Protein AF-A0A9P7BZR9-F1 (afdb_monomer)

Nearest PDB structures (foldseek):
  7c0c-assembly1_B  TM=9.994E-01  e=9.861E-10  Azospirillum brasilense
  7c0d-assembly1_A  TM=1.001E+00  e=1.115E-09  Azospirillum brasilense
  3fkk-assembly1_A  TM=9.981E-01  e=1.185E-09  Azospirillum brasilense
  3dz1-assembly1_A  TM=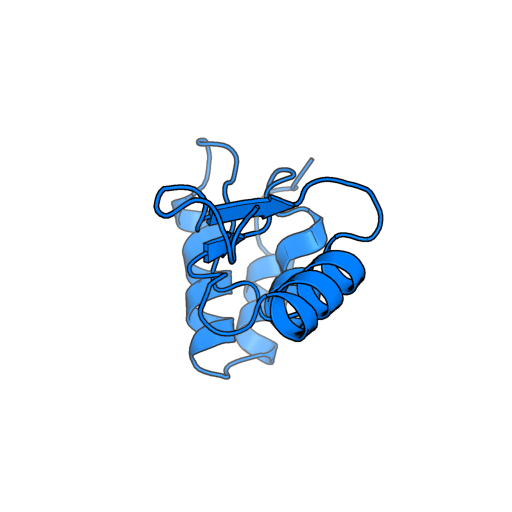7.848E-01  e=5.603E-03  Rhodopseudomonas palustris

Sequence (92 aa):
MAREIQQVSYFKIETAGAASKLRDLIALGGAAVEGPWDGEEAITLLPDLDAGAPGSMTGGGFADGIRPIIEAHRAGRRDEAYRLAASSPPKR

InterPro domains:
  IPR013785 Aldolase-type TIM barrel [G3DSA:3.20.20.70] (1-89)

Mean predicted aligned error: 2.33 Å

Foldseek 3Di:
DLVPDQPPQADAQEDPPLLVVLLVCCVVNPPSNPASEYEQQCQVVLSNVVSVGLYYHHDDPPVVLQVVLSVCVVVVNNVSSVVSVVVGDDRD

Solvent-accessible surface area (backbone atoms only — not comparable to full-atom values): 5159 Å² total; per-residue (Å²): 96,45,88,75,35,90,88,43,31,68,44,76,43,70,53,92,62,34,32,60,52,46,39,50,47,45,70,76,41,43,88,33,47,74,36,53,23,34,22,60,41,46,62,60,42,69,60,25,43,75,34,65,25,88,49,62,58,55,60,85,90,50,50,82,63,49,49,57,27,49,54,27,42,75,70,69,37,50,71,55,17,52,51,43,58,73,70,37,79,89,55,106

Structure (mmCIF, N/CA/C/O backbone):
data_AF-A0A9P7BZR9-F1
#
_entry.id   AF-A0A9P7BZR9-F1
#
loop_
_atom_site.group_PDB
_atom_site.id
_atom_site.type_symbol
_atom_site.label_atom_id
_atom_site.label_alt_id
_atom_site.label_comp_id
_atom_site.label_asym_id
_atom_site.label_entity_id
_atom_site.label_seq_id
_atom_site.pdbx_PDB_ins_code
_atom_site.Cartn_x
_atom_site.Cartn_y
_atom_site.Cartn_z
_atom_site.occupancy
_atom_site.B_iso_or_equiv
_atom_site.auth_seq_id
_atom_site.auth_comp_id
_atom_site.auth_asym_id
_atom_site.auth_atom_id
_atom_site.pdbx_PDB_model_num
ATOM 1 N N . MET A 1 1 ? -7.308 8.127 16.530 1.00 97.38 1 MET A N 1
ATOM 2 C CA . MET A 1 1 ? -7.557 8.729 15.193 1.00 97.38 1 MET A CA 1
ATOM 3 C C . MET A 1 1 ? -8.487 7.885 14.337 1.00 97.38 1 MET A C 1
ATOM 5 O O . MET A 1 1 ? -9.663 8.190 14.377 1.00 97.38 1 MET A O 1
ATOM 9 N N . ALA A 1 2 ? -8.038 6.831 13.635 1.00 98.06 2 ALA A N 1
ATOM 10 C CA . ALA A 1 2 ? -8.911 6.078 12.710 1.00 98.06 2 ALA A CA 1
ATOM 11 C C . ALA A 1 2 ? -10.233 5.607 13.349 1.00 98.06 2 ALA A C 1
ATOM 13 O O . ALA A 1 2 ? -11.312 5.770 12.801 1.00 98.06 2 ALA A O 1
ATOM 14 N N . ARG A 1 3 ? -10.144 5.091 14.581 1.00 98.19 3 ARG A N 1
ATOM 15 C CA . ARG A 1 3 ? -11.286 4.580 15.360 1.00 98.19 3 ARG A CA 1
ATOM 16 C C . ARG A 1 3 ? -12.188 5.663 15.974 1.00 98.19 3 ARG A C 1
ATOM 18 O O . ARG A 1 3 ? -13.222 5.334 16.535 1.00 98.19 3 ARG A O 1
ATOM 25 N N . GLU A 1 4 ? -11.776 6.926 15.933 1.00 98.44 4 GLU A N 1
ATOM 26 C CA . GLU A 1 4 ? -12.380 8.021 16.715 1.00 98.44 4 GLU A CA 1
ATOM 27 C C . GLU A 1 4 ? -12.815 9.208 15.846 1.00 98.44 4 GLU A C 1
ATOM 29 O O . GLU A 1 4 ? -13.685 9.976 16.243 1.00 98.44 4 GLU A O 1
ATOM 34 N N . ILE A 1 5 ? -12.202 9.386 14.672 1.00 98.62 5 I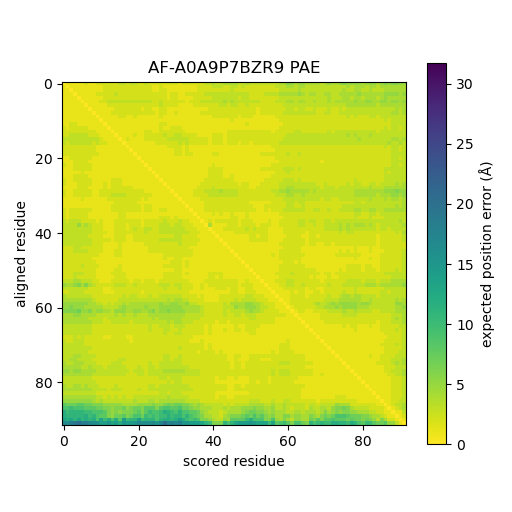LE A N 1
ATOM 35 C CA . ILE A 1 5 ? -12.442 10.507 13.766 1.00 98.62 5 ILE A CA 1
ATOM 36 C C . ILE A 1 5 ? -12.936 9.929 12.446 1.00 98.62 5 ILE A C 1
ATOM 38 O O . ILE A 1 5 ? -12.145 9.396 11.675 1.00 98.62 5 ILE A O 1
ATOM 42 N N . GLN A 1 6 ? -14.234 10.081 12.173 1.00 97.06 6 GLN A N 1
ATOM 43 C CA . GLN A 1 6 ? -14.914 9.462 11.026 1.00 97.06 6 GLN A CA 1
ATOM 44 C C . GLN A 1 6 ? -14.220 9.709 9.677 1.00 97.06 6 GLN A C 1
ATOM 46 O O . GLN A 1 6 ? -14.227 8.842 8.817 1.00 97.06 6 GLN A O 1
ATOM 51 N N . GLN A 1 7 ? -13.632 10.891 9.485 1.00 98.56 7 GLN A N 1
ATOM 52 C CA . GLN A 1 7 ? -13.011 11.278 8.213 1.00 98.56 7 GLN A CA 1
ATOM 53 C C . GLN A 1 7 ? -11.550 10.813 8.068 1.00 98.56 7 GLN A C 1
ATOM 55 O O . GLN A 1 7 ? -10.927 11.064 7.040 1.00 98.56 7 GLN A O 1
ATOM 60 N N . VAL A 1 8 ? -10.972 10.167 9.086 1.00 98.56 8 VAL A N 1
ATOM 61 C CA . VAL A 1 8 ? -9.593 9.659 9.046 1.00 98.56 8 VAL A CA 1
ATOM 62 C C . VAL A 1 8 ? -9.626 8.157 8.778 1.00 98.56 8 VAL A C 1
ATOM 64 O O . VAL A 1 8 ? -9.547 7.363 9.709 1.00 98.56 8 VAL A O 1
ATOM 67 N N . SER A 1 9 ? -9.731 7.769 7.507 1.00 98.19 9 SER A N 1
ATOM 68 C CA . SER A 1 9 ? -9.784 6.354 7.097 1.00 98.19 9 SER A CA 1
ATOM 69 C C . SER A 1 9 ? -8.701 5.932 6.090 1.00 98.19 9 SER A C 1
ATOM 71 O O . SER A 1 9 ? -8.511 4.737 5.855 1.00 98.19 9 SER A O 1
ATOM 73 N N . TYR A 1 10 ? -7.930 6.884 5.549 1.00 98.56 10 TYR A N 1
ATOM 74 C CA . TYR A 1 10 ? -6.859 6.646 4.573 1.00 98.56 10 TYR A CA 1
ATOM 75 C C . TYR A 1 10 ? -5.501 7.091 5.110 1.00 98.56 10 TYR A C 1
ATOM 77 O O . TYR A 1 10 ? -5.386 8.099 5.810 1.00 98.56 10 TYR A O 1
ATOM 85 N N . PHE A 1 11 ? -4.464 6.341 4.750 1.00 98.69 11 PHE A N 1
ATOM 86 C CA . PHE A 1 11 ? -3.106 6.526 5.237 1.00 98.69 11 PHE A CA 1
ATOM 87 C C . PHE A 1 11 ? -2.131 6.326 4.086 1.00 98.69 11 PHE A C 1
ATOM 89 O O . PHE A 1 11 ? -2.135 5.275 3.460 1.00 98.69 11 PHE A O 1
ATOM 96 N N . LYS A 1 12 ? -1.284 7.324 3.839 1.00 98.62 12 LYS A N 1
ATOM 97 C CA . LYS A 1 12 ? -0.117 7.206 2.964 1.00 98.62 12 LYS A CA 1
ATOM 98 C C . LYS A 1 12 ? 1.095 6.949 3.857 1.00 98.62 12 LYS A C 1
ATOM 100 O O . LYS A 1 12 ? 1.484 7.829 4.628 1.00 98.62 12 LYS A O 1
ATOM 105 N N . ILE A 1 13 ? 1.623 5.732 3.845 1.00 98.62 13 ILE A N 1
ATOM 106 C CA . ILE A 1 13 ? 2.726 5.323 4.716 1.00 98.62 13 ILE A CA 1
ATOM 107 C C . ILE A 1 13 ? 4.032 5.361 3.920 1.00 98.62 13 ILE A C 1
ATOM 109 O O . ILE A 1 13 ? 4.283 4.476 3.120 1.00 98.62 13 ILE A O 1
ATOM 113 N N . GLU A 1 14 ? 4.862 6.374 4.182 1.00 98.31 14 GLU A N 1
ATOM 114 C CA . GLU A 1 14 ? 6.128 6.630 3.454 1.00 98.31 14 GLU A CA 1
ATOM 115 C C . GLU A 1 14 ? 7.335 6.750 4.397 1.00 98.31 14 GLU A C 1
ATOM 117 O O . GLU A 1 14 ? 8.374 7.313 4.071 1.00 98.31 14 GLU A O 1
ATOM 122 N N . THR A 1 15 ? 7.180 6.308 5.645 1.00 98.12 15 THR A N 1
ATOM 123 C CA . THR A 1 15 ? 8.300 6.268 6.591 1.00 98.12 15 THR A CA 1
ATOM 124 C C . THR A 1 15 ? 9.063 4.964 6.431 1.00 98.12 15 THR A C 1
ATOM 126 O O . THR A 1 15 ? 8.439 3.932 6.188 1.00 98.12 15 THR A O 1
ATOM 129 N N . ALA A 1 16 ? 10.371 4.984 6.703 1.00 97.31 16 ALA A N 1
ATOM 130 C CA . ALA A 1 16 ? 11.204 3.783 6.739 1.00 97.31 16 ALA A CA 1
ATOM 131 C C . ALA A 1 16 ? 10.516 2.618 7.478 1.00 97.31 16 ALA A C 1
ATOM 133 O O . ALA A 1 16 ? 9.967 2.790 8.572 1.00 97.31 16 ALA A O 1
ATOM 134 N N . GLY A 1 17 ? 10.546 1.430 6.868 1.00 97.25 17 GLY A N 1
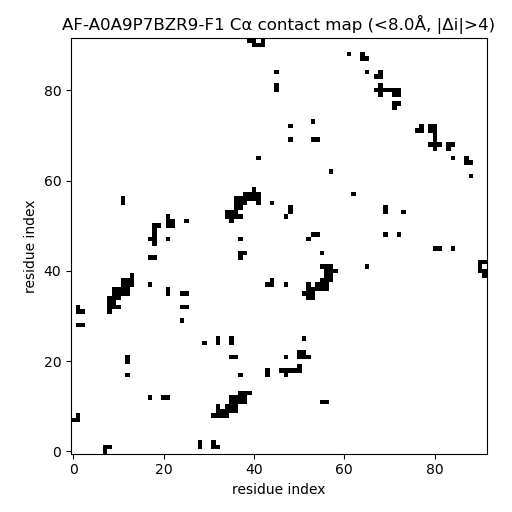ATOM 135 C CA . GLY A 1 17 ? 9.833 0.257 7.376 1.00 97.25 17 GLY A CA 1
ATOM 136 C C . GLY A 1 17 ? 8.319 0.280 7.125 1.00 97.25 17 GLY A C 1
ATOM 137 O O . GLY A 1 17 ? 7.570 -0.251 7.952 1.00 97.25 17 GLY A O 1
ATOM 138 N N . ALA A 1 18 ? 7.871 0.870 6.007 1.00 98.56 18 ALA A N 1
ATOM 139 C CA . ALA A 1 18 ? 6.462 1.006 5.628 1.00 98.56 18 ALA A CA 1
ATOM 140 C C . ALA A 1 18 ? 5.683 -0.313 5.739 1.00 98.56 18 ALA A C 1
ATOM 142 O O . ALA A 1 18 ? 4.694 -0.361 6.467 1.00 98.56 18 ALA A O 1
ATOM 143 N N . ALA A 1 19 ? 6.188 -1.408 5.167 1.00 98.62 19 ALA A N 1
ATOM 144 C CA . ALA A 1 19 ? 5.561 -2.728 5.241 1.00 98.62 19 ALA A CA 1
ATOM 145 C C . ALA A 1 19 ? 5.232 -3.191 6.674 1.00 98.62 19 ALA A C 1
ATOM 147 O O . ALA A 1 19 ? 4.150 -3.713 6.941 1.00 98.62 19 ALA A O 1
ATOM 148 N N . SER A 1 20 ? 6.149 -3.013 7.629 1.00 98.69 20 SER A N 1
ATOM 149 C CA . SER A 1 20 ? 5.879 -3.395 9.024 1.00 98.69 20 SER A CA 1
ATOM 150 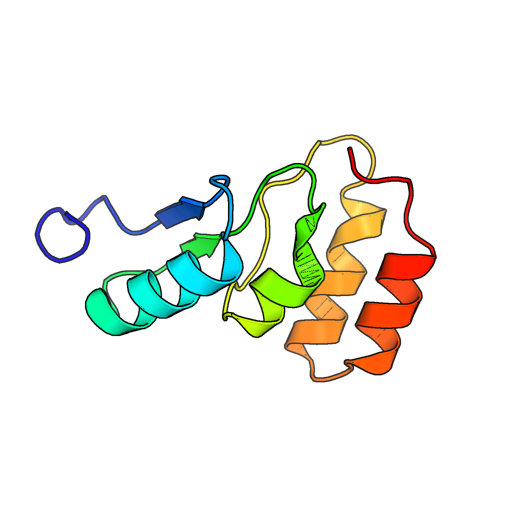C C . SER A 1 20 ? 4.839 -2.479 9.656 1.00 98.69 20 SER A C 1
ATOM 152 O O . SER A 1 20 ? 3.909 -2.954 10.299 1.00 98.69 20 SER A O 1
ATOM 154 N N . LYS A 1 21 ? 4.935 -1.175 9.394 1.00 98.69 21 LYS A N 1
ATOM 155 C CA . LYS A 1 21 ? 3.984 -0.190 9.908 1.00 98.69 21 LYS A CA 1
ATOM 156 C C . LYS A 1 21 ? 2.581 -0.354 9.317 1.00 98.69 21 LYS A C 1
ATOM 158 O O . LYS A 1 21 ? 1.606 -0.133 10.026 1.00 98.69 21 LYS A O 1
ATOM 163 N N . LEU A 1 22 ? 2.470 -0.769 8.055 1.00 98.75 22 LEU A N 1
ATOM 164 C CA . LEU A 1 22 ? 1.211 -1.114 7.392 1.00 98.75 22 LEU A CA 1
ATOM 165 C C . LEU A 1 22 ? 0.552 -2.320 8.067 1.00 98.75 22 LEU A C 1
ATOM 167 O O . LEU A 1 22 ? -0.625 -2.239 8.416 1.00 98.75 22 LEU A O 1
ATOM 171 N N . ARG A 1 23 ? 1.311 -3.394 8.335 1.00 98.69 23 ARG A N 1
ATOM 172 C CA . ARG A 1 23 ? 0.804 -4.557 9.087 1.00 98.69 23 ARG A CA 1
ATOM 173 C C . ARG A 1 23 ? 0.268 -4.152 10.458 1.00 98.69 23 ARG A C 1
ATOM 175 O O . ARG A 1 23 ? -0.852 -4.523 10.804 1.00 98.69 23 ARG A O 1
ATOM 182 N N . ASP A 1 24 ? 1.034 -3.358 11.203 1.00 98.69 24 ASP A N 1
ATOM 183 C CA . ASP 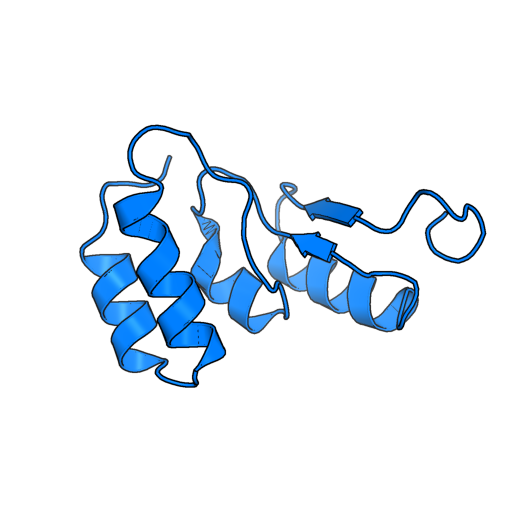A 1 24 ? 0.637 -2.897 12.537 1.00 98.69 24 ASP A CA 1
ATOM 184 C C . ASP A 1 24 ? -0.599 -1.988 12.481 1.00 98.69 24 ASP A C 1
ATOM 186 O O . ASP A 1 24 ? -1.525 -2.143 13.279 1.00 98.69 24 ASP A O 1
ATOM 190 N N . LEU A 1 25 ? -0.652 -1.066 11.514 1.00 98.69 25 LEU A N 1
ATOM 191 C CA . LEU A 1 25 ? -1.793 -0.178 11.295 1.00 98.69 25 LEU A CA 1
ATOM 192 C C . LEU A 1 25 ? -3.072 -0.975 11.023 1.00 98.69 25 LEU A C 1
ATOM 194 O O . LEU A 1 25 ? -4.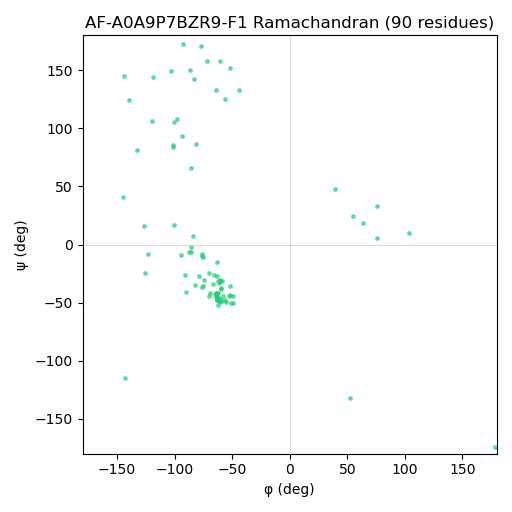097 -0.710 11.651 1.00 98.69 25 LEU A O 1
ATOM 198 N N . ILE A 1 26 ? -3.009 -1.954 10.120 1.00 98.50 26 ILE A N 1
ATOM 199 C CA . ILE A 1 26 ? -4.145 -2.816 9.778 1.00 98.50 26 ILE A CA 1
ATOM 200 C C . ILE A 1 26 ? -4.576 -3.632 11.002 1.00 98.50 26 ILE A C 1
ATOM 202 O O . ILE A 1 26 ? -5.764 -3.678 11.317 1.00 98.50 26 ILE A O 1
ATOM 206 N N . ALA A 1 27 ? -3.629 -4.225 11.734 1.00 98.44 27 ALA A N 1
ATOM 207 C CA . ALA A 1 27 ? -3.927 -5.036 12.913 1.00 98.44 27 ALA A CA 1
ATOM 208 C C . ALA A 1 27 ? -4.588 -4.227 14.044 1.00 98.44 27 ALA A C 1
ATOM 210 O O . ALA A 1 27 ? -5.535 -4.699 14.673 1.00 98.44 27 ALA A O 1
ATOM 211 N N . LEU A 1 28 ? -4.113 -3.004 14.301 1.00 98.44 28 LEU A N 1
ATOM 212 C CA . LEU A 1 28 ? -4.618 -2.147 15.380 1.00 98.44 28 LEU A CA 1
ATOM 213 C C . LEU A 1 28 ? -5.895 -1.386 15.000 1.00 98.44 28 LEU A C 1
ATOM 215 O O . LEU A 1 28 ? -6.739 -1.113 15.858 1.00 98.44 28 LEU A O 1
ATOM 219 N N . GLY A 1 29 ? 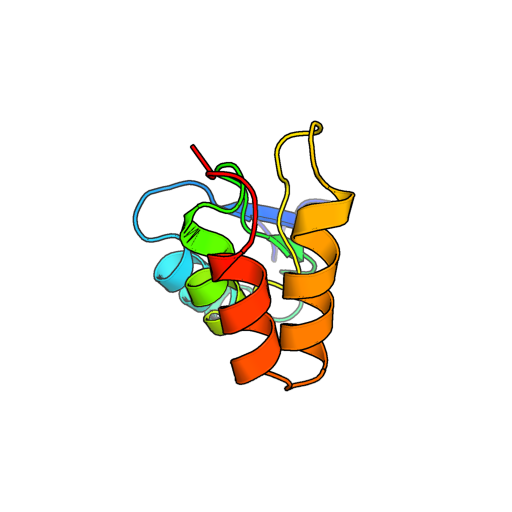-6.008 -0.979 13.737 1.00 97.94 29 GLY A N 1
ATOM 220 C CA . GLY A 1 29 ? -7.107 -0.159 13.237 1.00 97.94 29 GLY A CA 1
ATOM 221 C C . GLY A 1 29 ? -8.289 -0.963 12.696 1.00 97.94 29 GLY A C 1
ATOM 222 O O . GLY A 1 29 ? -9.421 -0.477 12.749 1.00 97.94 29 GLY A O 1
ATOM 223 N N . GLY A 1 30 ? -8.055 -2.191 12.227 1.00 97.94 30 GLY A N 1
ATOM 224 C CA . GLY A 1 30 ? -9.083 -3.068 11.675 1.00 97.94 30 GLY A CA 1
ATOM 225 C C . GLY A 1 30 ? -9.902 -2.378 10.583 1.00 97.94 30 GLY A C 1
ATOM 226 O O . GLY A 1 30 ? -9.359 -1.707 9.709 1.00 97.94 30 GLY A O 1
ATOM 227 N N . ALA A 1 31 ? -11.228 -2.490 10.673 1.00 97.38 31 ALA A N 1
ATOM 228 C CA . ALA A 1 31 ? -12.156 -1.911 9.699 1.00 97.38 31 ALA A CA 1
ATOM 229 C C . ALA A 1 31 ? -12.119 -0.372 9.611 1.00 97.38 31 ALA A C 1
ATOM 231 O O . ALA A 1 31 ? -12.625 0.179 8.643 1.00 97.38 31 ALA A O 1
ATOM 232 N N . ALA A 1 32 ? -11.524 0.327 10.587 1.00 98.31 32 ALA A N 1
ATOM 233 C CA . ALA A 1 32 ? -11.374 1.782 10.524 1.00 98.31 32 ALA A CA 1
ATOM 234 C C . ALA A 1 32 ? -10.263 2.237 9.553 1.00 98.31 32 ALA A C 1
ATOM 236 O O . ALA A 1 32 ? -10.129 3.427 9.277 1.00 98.31 32 ALA A O 1
ATOM 237 N N . VAL A 1 33 ? -9.438 1.306 9.062 1.00 98.56 33 VAL A N 1
ATOM 238 C CA . VAL A 1 33 ? -8.368 1.560 8.091 1.00 98.56 33 VAL A CA 1
ATOM 239 C C . VAL A 1 33 ? -8.862 1.116 6.717 1.00 98.56 33 VAL A C 1
ATOM 241 O O . VAL A 1 33 ? -8.634 -0.013 6.291 1.00 98.56 33 VAL A O 1
ATOM 244 N N . GLU A 1 34 ? -9.573 2.005 6.029 1.00 98.25 34 GLU A N 1
ATOM 245 C CA . GLU A 1 34 ? -10.156 1.731 4.708 1.00 98.25 34 GLU A CA 1
ATOM 246 C C . GLU A 1 34 ? -9.099 1.744 3.596 1.00 98.25 34 GLU A C 1
ATOM 248 O O . GLU A 1 34 ? -9.167 0.953 2.655 1.00 98.25 34 GLU A O 1
ATOM 253 N N . GLY A 1 35 ? -8.100 2.625 3.707 1.00 97.94 35 GLY A N 1
ATOM 254 C CA . GLY A 1 35 ? -7.037 2.762 2.713 1.00 97.94 35 GLY A CA 1
ATOM 255 C C . GLY A 1 35 ? -5.637 2.801 3.318 1.00 97.94 35 GLY A C 1
ATOM 256 O O . GLY A 1 35 ? -5.078 3.891 3.436 1.00 97.94 35 GLY A O 1
ATOM 257 N N . PRO A 1 36 ? -5.034 1.647 3.660 1.00 98.44 36 PRO A N 1
ATOM 258 C CA . PRO A 1 36 ? -3.635 1.561 4.081 1.00 98.44 36 PRO A CA 1
ATOM 259 C C . PRO A 1 36 ? -2.711 1.549 2.855 1.00 98.44 36 PRO A C 1
ATOM 261 O O . PRO A 1 36 ? -2.410 0.489 2.322 1.00 98.44 36 PRO A O 1
ATOM 264 N N . TRP A 1 37 ? -2.326 2.712 2.338 1.00 98.50 37 TRP A N 1
ATOM 265 C CA . TRP A 1 37 ? -1.595 2.831 1.074 1.00 98.50 37 TRP A CA 1
ATOM 266 C C . TRP A 1 37 ? -0.104 3.096 1.296 1.00 98.50 37 TRP A C 1
ATOM 268 O O . TRP A 1 37 ? 0.301 3.765 2.249 1.00 98.50 37 TRP A O 1
ATOM 278 N N . ASP A 1 38 ? 0.693 2.597 0.360 1.00 97.38 38 ASP A N 1
ATOM 279 C CA . ASP A 1 38 ? 2.089 2.984 0.134 1.00 97.38 38 ASP A CA 1
ATOM 280 C C . ASP A 1 38 ? 2.169 4.351 -0.602 1.00 97.38 38 ASP A C 1
ATOM 282 O O . ASP A 1 38 ? 1.156 4.896 -1.064 1.00 97.38 38 ASP A O 1
ATOM 286 N N . GLY A 1 39 ? 3.367 4.918 -0.699 1.00 96.38 39 GLY A N 1
ATOM 287 C CA . GLY A 1 39 ? 3.740 6.017 -1.579 1.00 96.38 39 GLY A CA 1
ATOM 288 C C . GLY A 1 39 ? 5.165 5.843 -2.123 1.00 96.38 39 GLY A C 1
ATOM 289 O O . GLY A 1 39 ? 5.387 4.940 -2.924 1.00 96.38 39 GLY A O 1
ATOM 290 N N . GLU A 1 40 ? 6.081 6.748 -1.754 1.00 96.31 40 GLU A N 1
ATOM 291 C CA . GLU A 1 40 ? 7.538 6.740 -2.028 1.00 96.31 40 GLU A CA 1
ATOM 292 C C . GLU A 1 40 ? 7.876 6.246 -3.445 1.00 96.31 40 GLU A C 1
ATOM 294 O O . GLU A 1 40 ? 8.665 5.327 -3.662 1.00 96.31 40 GLU A O 1
ATOM 299 N N . GLU A 1 41 ? 7.161 6.787 -4.438 1.00 96.00 41 GLU A N 1
ATOM 300 C CA . GLU A 1 41 ? 7.355 6.476 -5.856 1.00 96.00 41 GLU A CA 1
ATOM 301 C C . GLU A 1 41 ? 7.262 4.968 -6.193 1.00 96.00 41 GLU A C 1
ATOM 303 O O . GLU A 1 41 ? 7.778 4.512 -7.218 1.00 96.00 41 GLU A O 1
ATOM 308 N N . ALA A 1 42 ? 6.548 4.195 -5.366 1.00 96.75 42 ALA A N 1
ATOM 309 C CA . ALA A 1 42 ? 6.422 2.740 -5.395 1.00 96.75 42 ALA A CA 1
ATOM 310 C C . ALA A 1 42 ? 7.733 1.966 -5.136 1.00 96.75 42 ALA A C 1
ATOM 312 O O . ALA A 1 42 ? 7.826 0.782 -5.511 1.00 96.75 42 ALA A O 1
ATOM 313 N N . ILE A 1 43 ? 8.757 2.593 -4.544 1.00 96.88 43 ILE A N 1
ATOM 314 C CA . ILE A 1 43 ? 10.076 1.977 -4.329 1.00 96.88 43 ILE A CA 1
ATOM 315 C C . ILE A 1 43 ? 9.980 0.709 -3.468 1.00 96.88 43 ILE A C 1
ATOM 317 O O . ILE A 1 43 ? 10.597 -0.305 -3.804 1.00 96.88 43 ILE A O 1
ATOM 321 N N . THR A 1 44 ? 9.115 0.708 -2.450 1.00 97.12 44 THR A N 1
ATOM 322 C CA . THR A 1 44 ? 8.813 -0.442 -1.579 1.00 97.12 44 THR A CA 1
ATOM 323 C C . THR A 1 44 ? 7.514 -1.175 -1.938 1.00 97.12 44 THR A C 1
ATOM 325 O O . THR A 1 44 ? 7.051 -2.021 -1.178 1.00 97.12 44 THR A O 1
ATOM 328 N N . LEU A 1 45 ? 6.962 -0.964 -3.138 1.00 97.44 45 LEU A N 1
ATOM 329 C CA . LEU A 1 45 ? 5.625 -1.452 -3.504 1.00 97.44 45 LEU A CA 1
ATOM 330 C C . LEU A 1 45 ? 5.383 -2.943 -3.230 1.00 97.44 45 LEU A C 1
ATOM 332 O O . LEU A 1 45 ? 4.369 -3.299 -2.650 1.00 97.44 45 LEU A O 1
ATOM 336 N N . LEU A 1 46 ? 6.271 -3.843 -3.661 1.00 97.88 46 LEU A N 1
ATOM 337 C CA . LEU A 1 46 ? 6.040 -5.287 -3.499 1.00 97.88 46 LEU A CA 1
ATOM 338 C C . LEU A 1 46 ? 5.942 -5.723 -2.025 1.00 97.88 46 LEU A C 1
ATOM 340 O O . LEU A 1 46 ? 4.941 -6.355 -1.680 1.00 97.88 46 LEU A O 1
ATOM 344 N N . PRO A 1 47 ? 6.905 -5.390 -1.141 1.00 98.19 47 PRO A N 1
ATOM 345 C CA . PRO A 1 47 ? 6.763 -5.715 0.275 1.00 98.19 47 PRO A CA 1
ATOM 346 C C . PRO A 1 47 ? 5.576 -5.012 0.955 1.00 98.19 47 PRO A C 1
ATOM 348 O O . PRO A 1 47 ? 5.026 -5.571 1.905 1.00 98.19 47 PRO A O 1
ATOM 351 N N . ASP A 1 48 ? 5.146 -3.841 0.478 1.00 98.69 48 ASP A N 1
ATOM 352 C CA . ASP A 1 48 ? 3.977 -3.139 1.025 1.00 98.69 48 ASP A CA 1
ATOM 353 C C . ASP A 1 48 ? 2.650 -3.772 0.579 1.00 98.69 48 ASP A C 1
ATOM 355 O O . ASP A 1 48 ? 1.722 -3.915 1.379 1.00 98.69 48 ASP A O 1
ATOM 359 N N . LEU A 1 49 ? 2.573 -4.254 -0.664 1.00 98.50 49 LEU A N 1
ATOM 360 C CA . LEU A 1 49 ? 1.457 -5.077 -1.135 1.00 98.50 49 LEU A CA 1
ATOM 361 C C . LEU A 1 49 ? 1.368 -6.387 -0.333 1.00 98.50 49 LEU A C 1
ATOM 363 O O . LEU A 1 49 ? 0.282 -6.787 0.088 1.00 98.50 49 LEU A O 1
ATOM 367 N N . ASP A 1 50 ? 2.503 -7.031 -0.040 1.00 98.38 50 ASP A N 1
ATOM 368 C CA . ASP A 1 50 ? 2.551 -8.208 0.842 1.00 98.38 50 ASP A CA 1
ATOM 369 C C . ASP A 1 50 ? 2.169 -7.886 2.298 1.00 98.38 50 ASP A C 1
ATOM 371 O O . A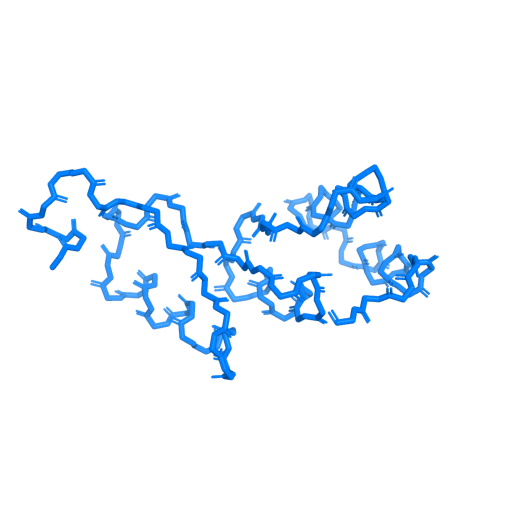SP A 1 50 ? 1.677 -8.755 3.021 1.00 98.38 50 ASP A O 1
ATOM 375 N N . ALA A 1 51 ? 2.362 -6.640 2.738 1.00 98.44 51 ALA A N 1
ATOM 376 C CA . ALA A 1 51 ? 1.907 -6.148 4.036 1.00 98.44 51 ALA A CA 1
ATOM 377 C C . ALA A 1 51 ? 0.400 -5.852 4.097 1.00 98.44 51 ALA A C 1
ATOM 379 O O . ALA A 1 51 ? -0.116 -5.604 5.188 1.00 98.44 51 ALA A O 1
ATOM 380 N N . GLY A 1 52 ? -0.303 -5.911 2.963 1.00 97.81 52 GLY A N 1
ATOM 381 C CA . GLY A 1 52 ? -1.744 -5.690 2.871 1.00 97.81 52 GLY A CA 1
ATOM 382 C C . GLY A 1 52 ? -2.145 -4.331 2.302 1.00 97.81 52 GLY A C 1
ATOM 383 O O . GLY A 1 52 ? -3.331 -3.998 2.350 1.00 97.81 52 GLY A O 1
ATOM 384 N N . ALA A 1 53 ? -1.211 -3.550 1.749 1.00 98.38 53 ALA A N 1
ATOM 385 C CA . ALA A 1 53 ? -1.584 -2.350 1.012 1.00 98.38 53 ALA A CA 1
ATOM 386 C C . ALA A 1 53 ? -2.398 -2.722 -0.245 1.00 98.38 53 ALA A C 1
ATOM 388 O O . ALA A 1 53 ? -1.994 -3.606 -1.001 1.00 98.38 53 ALA A O 1
ATOM 389 N N . PRO A 1 54 ? -3.536 -2.059 -0.525 1.00 96.75 54 PRO A N 1
ATOM 390 C CA . PRO A 1 54 ? -4.336 -2.339 -1.716 1.00 96.75 54 PRO A CA 1
ATOM 391 C C . PRO A 1 54 ? -3.861 -1.556 -2.952 1.00 96.75 54 PRO A C 1
ATOM 393 O O . PRO A 1 54 ? -4.407 -1.753 -4.044 1.00 96.75 54 PRO A O 1
ATOM 396 N N . GLY A 1 55 ? -2.900 -0.644 -2.773 1.00 95.88 55 GLY A N 1
ATOM 397 C CA . GLY A 1 55 ? -2.361 0.250 -3.789 1.00 95.88 55 GLY A CA 1
ATOM 398 C C . GLY A 1 55 ? -1.296 1.197 -3.226 1.00 95.88 55 GLY A C 1
ATOM 399 O O . GLY A 1 55 ? -0.904 1.088 -2.064 1.00 95.88 55 GLY A O 1
ATOM 400 N N . SER A 1 56 ? -0.841 2.124 -4.067 1.00 97.25 56 SER A N 1
ATOM 401 C CA . SER A 1 56 ? 0.224 3.081 -3.759 1.00 97.25 56 SER A CA 1
ATOM 402 C C . SER A 1 56 ? -0.068 4.430 -4.416 1.00 97.25 56 SER A C 1
ATOM 404 O O . SER A 1 56 ? -0.647 4.487 -5.506 1.00 97.25 56 SER A O 1
ATOM 406 N N . MET A 1 57 ? 0.308 5.519 -3.747 1.00 97.81 57 MET A N 1
ATOM 407 C CA . MET A 1 57 ? 0.250 6.876 -4.284 1.00 97.81 57 MET A CA 1
ATOM 408 C C . MET A 1 57 ? 1.604 7.244 -4.903 1.00 97.81 57 MET A C 1
ATOM 410 O O . MET A 1 57 ? 2.501 7.727 -4.217 1.00 97.81 57 MET A O 1
ATOM 414 N N . THR A 1 58 ? 1.734 7.018 -6.210 1.00 95.56 58 THR A N 1
ATOM 415 C CA . THR A 1 58 ? 3.002 7.118 -6.950 1.00 95.56 58 THR A CA 1
ATOM 416 C C . THR A 1 58 ? 3.236 8.498 -7.568 1.00 95.56 58 THR A C 1
ATOM 418 O O . THR A 1 58 ? 2.329 9.328 -7.653 1.00 95.56 58 THR A O 1
ATOM 421 N N . GLY A 1 59 ? 4.433 8.711 -8.124 1.00 94.19 59 GLY A N 1
ATOM 422 C CA . GLY A 1 59 ? 4.667 9.788 -9.088 1.00 94.19 59 GLY A CA 1
ATOM 423 C C . GLY A 1 59 ? 3.791 9.649 -10.346 1.00 94.19 59 GLY A C 1
ATOM 424 O O . GLY A 1 59 ? 3.320 8.562 -10.685 1.00 94.19 59 GLY A O 1
ATOM 425 N N . GLY A 1 60 ? 3.578 10.759 -11.060 1.00 95.06 60 GLY A N 1
ATOM 426 C CA . GLY A 1 60 ? 2.617 10.829 -12.173 1.00 95.06 60 GLY A CA 1
ATOM 427 C C . GLY A 1 60 ? 3.138 10.422 -13.557 1.00 95.06 60 GLY A C 1
ATOM 428 O O . GLY A 1 60 ? 2.353 10.377 -14.497 1.00 95.06 60 GLY A O 1
ATOM 429 N N . GLY A 1 61 ? 4.438 10.155 -13.715 1.00 93.81 61 GLY A N 1
ATOM 430 C CA . GLY A 1 61 ? 5.049 9.965 -15.040 1.00 93.81 61 GLY A CA 1
ATOM 431 C C . GLY A 1 61 ? 4.732 8.630 -15.720 1.00 93.81 61 GLY A C 1
ATOM 432 O O . GLY A 1 61 ? 4.691 8.580 -16.944 1.00 93.81 61 GLY A O 1
ATOM 433 N N . PHE A 1 62 ? 4.516 7.567 -14.937 1.00 92.31 62 PHE A N 1
ATOM 434 C CA . PHE A 1 62 ? 4.397 6.189 -15.439 1.00 92.31 62 PHE A CA 1
ATOM 435 C C . PHE A 1 62 ? 3.382 5.363 -14.633 1.00 92.31 62 PHE A C 1
ATOM 437 O O . PHE A 1 62 ? 3.628 4.203 -14.290 1.00 92.31 62 PHE A O 1
ATOM 444 N N . ALA A 1 63 ? 2.245 5.962 -14.262 1.00 93.81 63 ALA A N 1
ATOM 445 C CA . ALA A 1 63 ? 1.203 5.271 -13.494 1.00 93.81 63 ALA A CA 1
ATOM 446 C C . ALA A 1 63 ? 0.644 4.039 -14.239 1.00 93.81 63 ALA A C 1
ATOM 448 O O . ALA A 1 63 ? 0.297 3.029 -13.625 1.00 93.81 63 ALA A O 1
ATOM 449 N N . ASP A 1 64 ? 0.619 4.101 -15.570 1.00 95.12 64 ASP A N 1
ATOM 450 C CA . ASP A 1 64 ? 0.310 3.004 -16.488 1.00 95.12 64 ASP A CA 1
ATOM 451 C C . ASP A 1 64 ? 1.312 1.842 -16.392 1.00 95.12 64 ASP A C 1
ATOM 453 O O . ASP A 1 64 ? 0.918 0.687 -16.541 1.00 95.12 64 ASP A O 1
ATOM 457 N N . GLY A 1 65 ? 2.576 2.125 -16.067 1.00 94.50 65 GLY A N 1
ATOM 458 C CA . GLY A 1 65 ? 3.603 1.113 -15.818 1.00 94.50 65 GLY A CA 1
ATOM 459 C C . GLY A 1 65 ? 3.524 0.469 -14.430 1.00 94.50 65 GLY A C 1
ATOM 460 O O . GLY A 1 65 ? 3.937 -0.679 -14.268 1.00 94.50 65 GLY A O 1
ATOM 461 N N . ILE A 1 66 ? 2.984 1.173 -13.428 1.00 96.44 66 ILE A N 1
ATOM 462 C CA . ILE A 1 66 ? 2.901 0.671 -12.044 1.00 96.44 66 ILE A CA 1
ATOM 463 C C . ILE A 1 66 ? 1.599 -0.091 -11.788 1.00 96.44 66 ILE A C 1
ATOM 465 O O . ILE A 1 66 ? 1.622 -1.147 -11.151 1.00 96.44 66 ILE A O 1
ATOM 469 N N . ARG A 1 67 ? 0.461 0.396 -12.303 1.00 97.12 67 ARG A N 1
ATOM 470 C CA . ARG A 1 67 ? -0.856 -0.225 -12.083 1.00 97.12 67 ARG A CA 1
ATOM 471 C C . ARG A 1 67 ? -0.874 -1.742 -12.352 1.00 97.12 67 ARG A C 1
ATOM 473 O O . ARG A 1 67 ? -1.412 -2.457 -11.507 1.00 97.12 67 ARG A O 1
ATOM 480 N N . PRO A 1 68 ? -0.279 -2.276 -13.438 1.00 98.06 68 PRO A N 1
ATOM 481 C CA . PRO A 1 68 ? -0.278 -3.715 -13.703 1.00 98.06 68 PRO A CA 1
ATOM 482 C C . PRO A 1 68 ? 0.361 -4.559 -12.592 1.00 98.06 68 PRO A C 1
ATOM 484 O O . PRO A 1 68 ? -0.088 -5.679 -12.359 1.00 98.06 68 PRO A O 1
ATOM 487 N N . ILE A 1 69 ? 1.362 -4.029 -11.876 1.00 98.19 69 ILE A N 1
ATOM 488 C CA . ILE A 1 69 ? 2.001 -4.717 -10.742 1.00 98.19 69 ILE A CA 1
ATOM 489 C C . ILE A 1 69 ? 0.974 -4.944 -9.627 1.00 98.19 69 ILE A C 1
ATOM 491 O O . ILE A 1 69 ? 0.848 -6.055 -9.111 1.00 98.19 69 ILE A O 1
ATOM 495 N N . ILE A 1 70 ? 0.220 -3.892 -9.290 1.00 98.12 70 ILE A N 1
ATOM 496 C CA . ILE A 1 70 ? -0.802 -3.906 -8.235 1.00 98.12 70 ILE A CA 1
ATOM 497 C C . ILE A 1 70 ? -1.919 -4.885 -8.606 1.00 98.12 70 ILE A C 1
ATOM 499 O O . ILE A 1 70 ? -2.302 -5.728 -7.799 1.00 98.12 70 ILE A O 1
ATOM 503 N N . GLU A 1 71 ? -2.414 -4.817 -9.843 1.00 98.44 71 GLU A N 1
ATOM 504 C CA . GLU A 1 71 ? -3.484 -5.698 -10.328 1.00 98.44 71 GLU A CA 1
ATOM 505 C C . GLU A 1 71 ? -3.045 -7.174 -10.353 1.00 98.44 71 GLU A C 1
ATOM 507 O O . GLU A 1 71 ? -3.805 -8.059 -9.953 1.00 98.44 71 GLU A O 1
ATOM 512 N N . ALA A 1 72 ? -1.811 -7.461 -10.788 1.00 98.62 72 ALA A N 1
ATOM 513 C CA . ALA A 1 72 ? -1.262 -8.816 -10.786 1.00 98.62 72 ALA A CA 1
ATOM 514 C C . ALA A 1 72 ? -1.126 -9.374 -9.363 1.00 98.62 72 ALA A C 1
ATOM 516 O O . ALA A 1 72 ? -1.553 -10.503 -9.109 1.00 98.62 72 ALA A O 1
ATOM 517 N N . HIS A 1 73 ? -0.598 -8.579 -8.425 1.00 98.50 73 HIS A N 1
ATOM 518 C CA . HIS A 1 73 ? -0.478 -8.976 -7.019 1.00 98.50 73 HIS A CA 1
ATOM 519 C C . HIS A 1 73 ? -1.849 -9.254 -6.393 1.00 98.50 73 HIS A C 1
ATOM 521 O O . HIS A 1 73 ? -2.063 -10.338 -5.851 1.00 98.50 73 HIS A O 1
ATOM 527 N N . ARG A 1 74 ? -2.814 -8.341 -6.573 1.00 97.38 74 ARG A N 1
ATOM 528 C CA . ARG A 1 74 ? -4.189 -8.488 -6.060 1.00 97.38 74 ARG A CA 1
ATOM 529 C C . ARG A 1 74 ? -4.915 -9.705 -6.619 1.00 97.38 74 ARG A C 1
ATOM 531 O O . ARG A 1 74 ? -5.750 -10.287 -5.935 1.00 97.38 74 ARG A O 1
ATOM 538 N N . ALA A 1 75 ? -4.593 -10.106 -7.843 1.00 98.31 75 ALA A N 1
ATOM 539 C CA . ALA A 1 75 ? -5.125 -11.317 -8.452 1.00 98.31 75 ALA A CA 1
ATOM 540 C C . ALA A 1 75 ? -4.360 -12.599 -8.060 1.00 98.31 75 ALA A C 1
ATOM 542 O O . ALA A 1 75 ? -4.599 -13.656 -8.644 1.00 98.31 75 ALA A O 1
ATOM 543 N N . GLY A 1 76 ? -3.418 -12.522 -7.114 1.00 98.06 76 GLY A N 1
ATOM 544 C CA . GLY A 1 76 ? -2.610 -13.651 -6.650 1.00 98.06 76 GLY A CA 1
ATOM 545 C C . GLY A 1 76 ? -1.489 -14.071 -7.607 1.00 98.06 76 GLY A C 1
ATOM 546 O O . GLY A 1 76 ? -0.800 -15.057 -7.347 1.00 98.06 76 GLY A O 1
ATOM 547 N N . ARG A 1 77 ? -1.255 -13.334 -8.701 1.00 98.62 77 ARG A N 1
ATOM 548 C CA . ARG A 1 77 ? -0.231 -13.637 -9.714 1.00 98.62 77 ARG A CA 1
ATOM 549 C C . ARG A 1 77 ? 1.124 -13.051 -9.305 1.00 98.62 77 ARG A C 1
ATOM 551 O O . ARG A 1 77 ? 1.650 -12.147 -9.953 1.00 98.62 77 ARG A O 1
ATOM 558 N N . ARG A 1 78 ? 1.695 -13.566 -8.208 1.00 97.44 78 ARG A N 1
ATOM 559 C CA . ARG A 1 78 ? 2.934 -13.040 -7.596 1.00 97.44 78 ARG A CA 1
ATOM 560 C C . ARG A 1 78 ? 4.109 -12.980 -8.568 1.00 97.44 78 ARG A C 1
ATOM 562 O O . ARG A 1 78 ? 4.705 -11.919 -8.714 1.00 97.44 78 ARG A O 1
ATOM 569 N N . ASP A 1 79 ? 4.394 -14.061 -9.288 1.00 98.12 79 ASP A N 1
ATOM 570 C CA . ASP A 1 79 ? 5.518 -14.104 -10.238 1.00 98.12 79 ASP A CA 1
ATOM 571 C C . ASP A 1 79 ? 5.376 -13.068 -11.360 1.00 98.12 79 ASP A C 1
ATOM 573 O O . ASP A 1 79 ? 6.360 -12.506 -11.840 1.00 98.12 79 ASP A O 1
ATOM 577 N N . GLU A 1 80 ? 4.141 -12.784 -11.776 1.00 98.50 80 GLU A N 1
ATOM 578 C CA . GLU A 1 80 ? 3.861 -11.725 -12.738 1.00 98.50 80 GLU A CA 1
ATOM 579 C C . GLU A 1 80 ? 4.079 -10.339 -12.141 1.00 98.50 80 GLU A C 1
ATOM 581 O O . GLU A 1 80 ? 4.735 -9.523 -12.783 1.00 98.50 80 GLU A O 1
ATOM 586 N N . ALA A 1 81 ? 3.614 -10.091 -10.915 1.00 98.31 81 ALA A N 1
ATOM 587 C CA . ALA A 1 81 ? 3.874 -8.836 -10.217 1.00 98.31 81 ALA A CA 1
ATOM 588 C C . ALA A 1 81 ? 5.385 -8.578 -10.063 1.00 98.31 81 ALA A C 1
ATOM 590 O O . ALA A 1 81 ? 5.850 -7.483 -10.376 1.00 98.31 81 ALA A O 1
ATOM 591 N N . TYR A 1 82 ? 6.164 -9.594 -9.673 1.00 97.50 82 TYR A N 1
ATOM 592 C CA . TYR A 1 82 ? 7.627 -9.500 -9.588 1.00 97.50 82 TYR A CA 1
ATOM 593 C C . TYR A 1 82 ? 8.269 -9.187 -10.941 1.00 97.50 82 TYR A C 1
ATOM 595 O O . TYR A 1 82 ? 9.102 -8.286 -11.036 1.00 97.50 82 TYR A O 1
ATOM 603 N N . ARG A 1 83 ? 7.869 -9.898 -12.002 1.00 98.31 83 ARG A N 1
ATOM 604 C CA . ARG A 1 83 ? 8.405 -9.678 -13.352 1.00 98.31 83 ARG A CA 1
ATOM 605 C C . ARG A 1 83 ? 8.096 -8.274 -13.863 1.00 98.31 83 ARG A C 1
ATOM 607 O O . ARG A 1 83 ? 8.985 -7.618 -14.395 1.00 98.31 83 ARG A O 1
ATOM 614 N N . LEU A 1 84 ? 6.855 -7.819 -13.684 1.00 97.81 84 LEU A N 1
ATOM 615 C CA . LEU A 1 84 ? 6.426 -6.476 -14.065 1.00 97.81 84 LEU A CA 1
ATOM 616 C C . LEU A 1 84 ? 7.240 -5.427 -13.308 1.00 97.81 84 LEU A C 1
ATOM 618 O O . LEU A 1 84 ? 7.838 -4.568 -13.947 1.00 97.81 84 LEU A O 1
ATOM 622 N N . ALA A 1 85 ? 7.361 -5.563 -11.984 1.00 95.88 85 ALA A N 1
ATOM 623 C CA . ALA A 1 85 ? 8.129 -4.643 -11.150 1.00 95.88 85 ALA A CA 1
ATOM 624 C C . ALA A 1 85 ? 9.611 -4.563 -11.544 1.00 95.88 85 ALA A C 1
ATOM 626 O O . ALA A 1 85 ? 10.179 -3.475 -11.519 1.00 95.88 85 ALA A O 1
ATOM 627 N N . ALA A 1 86 ? 10.223 -5.685 -11.933 1.00 94.50 86 ALA A N 1
ATOM 628 C CA . ALA A 1 86 ? 11.603 -5.723 -12.416 1.00 94.50 86 ALA A CA 1
ATOM 629 C C . ALA A 1 86 ? 11.783 -5.065 -13.798 1.00 94.50 86 ALA A C 1
ATOM 631 O O . ALA A 1 86 ? 12.882 -4.627 -14.128 1.00 94.50 86 ALA A O 1
ATOM 632 N N . SER A 1 87 ? 10.719 -5.004 -14.604 1.00 93.00 87 SER A N 1
ATOM 633 C CA . SER A 1 87 ? 10.718 -4.385 -15.937 1.00 93.00 87 SER A CA 1
ATOM 634 C C . SER A 1 87 ? 10.254 -2.924 -15.958 1.00 93.00 87 SER A C 1
ATOM 636 O O . SER A 1 87 ? 10.342 -2.269 -16.997 1.00 93.00 87 SER A O 1
ATOM 638 N N . SER A 1 88 ? 9.737 -2.409 -14.840 1.00 88.62 88 SER A N 1
ATOM 639 C CA . SER A 1 88 ? 9.249 -1.034 -14.737 1.00 88.62 88 SER A CA 1
ATOM 640 C C . SER A 1 88 ? 10.392 -0.012 -14.742 1.00 88.62 88 SER A C 1
ATOM 642 O O . SER A 1 88 ? 11.521 -0.344 -14.371 1.00 88.62 88 SER A O 1
ATOM 644 N N . PRO A 1 89 ? 10.109 1.254 -15.110 1.00 84.62 89 PRO A N 1
ATOM 645 C CA . PRO A 1 89 ? 11.068 2.338 -14.955 1.00 84.62 89 PRO A CA 1
ATOM 646 C C . PRO A 1 89 ? 11.624 2.414 -13.524 1.00 84.62 89 PRO A C 1
ATOM 648 O O . PRO A 1 89 ? 10.921 2.045 -12.576 1.00 84.62 89 PRO A O 1
ATOM 651 N N . PRO A 1 90 ? 12.858 2.923 -13.346 1.00 79.50 90 PRO A N 1
ATOM 652 C CA . PRO A 1 90 ? 13.445 3.090 -12.028 1.00 79.50 90 PRO A CA 1
ATOM 653 C C . PRO A 1 90 ? 12.540 3.940 -11.142 1.00 79.50 90 PRO A C 1
ATOM 655 O O . PRO A 1 90 ? 12.188 5.068 -11.488 1.00 79.50 90 PRO A O 1
ATOM 658 N N . LYS A 1 91 ? 12.206 3.379 -9.991 1.00 81.56 91 LYS A N 1
ATOM 659 C CA . LYS A 1 91 ? 11.530 4.059 -8.893 1.00 81.56 91 LYS A CA 1
ATOM 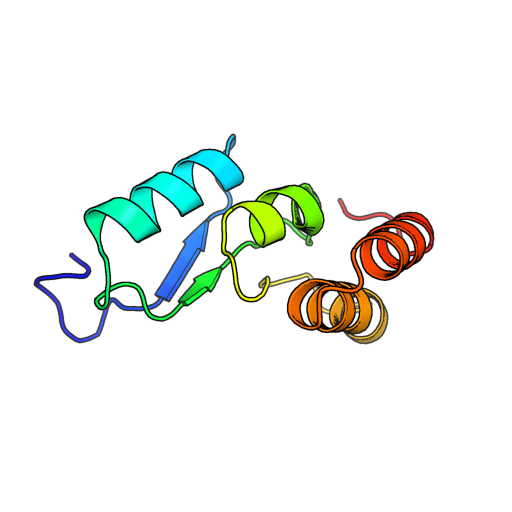660 C C . LYS A 1 91 ? 12.612 4.782 -8.090 1.00 81.56 91 LYS A C 1
ATOM 662 O O . LYS A 1 91 ? 13.739 4.279 -8.030 1.00 81.56 91 LYS A O 1
ATOM 667 N N . ARG A 1 92 ? 12.339 5.978 -7.585 1.00 68.94 92 ARG A N 1
ATOM 668 C CA . ARG A 1 92 ? 13.346 6.828 -6.939 1.00 68.94 92 ARG A CA 1
ATOM 669 C C . ARG A 1 92 ? 12.856 7.321 -5.610 1.00 68.94 92 ARG A C 1
ATOM 671 O O . ARG A 1 92 ? 11.675 7.696 -5.610 1.00 68.94 92 ARG A O 1
#

Secondary structure (DSSP, 8-state):
-TTT-TT--EEEE-SSSHHHHHHHHHHHHGGG-SEEEE-GGGTTHHHHHHTT-S-B---SS-HHHHHHHHHHHHTT-HHHHHHHHHHSPPP-

Radius of gyration: 13.3 Å; Cα contacts (8 Å, |Δi|>4): 131; chains: 1; bounding box: 28×25×33 Å

pLDDT: mean 96.6, std 4.35, range [68.94, 98.75]

Organism: NCBI:txid936053